Protein AF-A0A6G6SJ65-F1 (afdb_monomer_lite)

Organism: Proteus vulgaris (NCBI:txid585)

Foldseek 3Di:
DDDDDFPDDDKDWAKDDKDFPVPDPLVDPPVVLVPWFQAWWKKWKWFDDPNDIFTAEIDTDRGGSVVVNVQSVPVLSVCSQVVDDDGTIIMMMIGIDDDPPDPSVVVRVVVRVVVVVLNVVVPHNYPPVVVDPDDDDDDDDDDDDDDPRDDDDDGDDDD

Secondary structure (DSSP, 8-state):
--PPP--SPP-EEEEPPPEESSS--TTS--HHHHTS-S-SEEEEEEEEETTEEEEEEEEEES-HHHHHHHHHT-HHHHHHHHHSPSSEEEEEEEEEE--TTS-HHHHHHHHHHHHHHHHHHTT---GGGGG------------S---TT--S---PPP-

Structure (mmCIF, N/CA/C/O backbone):
data_AF-A0A6G6SJ65-F1
#
_entry.id   AF-A0A6G6SJ65-F1
#
loop_
_atom_site.group_PDB
_atom_site.id
_atom_site.type_symbol
_atom_site.label_atom_id
_atom_site.label_alt_id
_atom_site.label_comp_id
_atom_site.label_asym_id
_atom_site.label_entity_id
_atom_site.label_seq_id
_atom_site.pdbx_PDB_ins_code
_atom_site.Cartn_x
_atom_site.Cartn_y
_atom_site.Cartn_z
_atom_site.occupancy
_atom_site.B_iso_or_equiv
_atom_site.auth_seq_id
_atom_site.auth_comp_id
_atom_site.auth_asym_id
_atom_site.auth_atom_id
_atom_site.pdbx_PDB_model_num
ATOM 1 N N . MET A 1 1 ? -22.459 -4.470 -30.831 1.00 32.75 1 MET A N 1
ATOM 2 C CA . MET A 1 1 ? -21.598 -5.236 -29.910 1.00 32.75 1 MET A CA 1
ATOM 3 C C . MET A 1 1 ? -20.175 -4.847 -30.265 1.00 32.75 1 MET A C 1
ATOM 5 O O . MET A 1 1 ? -19.728 -5.200 -31.346 1.00 32.75 1 MET A O 1
ATOM 9 N N . ILE A 1 2 ? -19.560 -3.953 -29.489 1.00 26.12 2 ILE A N 1
ATOM 10 C CA . ILE A 1 2 ? -18.229 -3.415 -29.802 1.00 26.12 2 ILE A CA 1
ATOM 11 C C . ILE A 1 2 ? -17.227 -4.316 -29.088 1.00 26.12 2 ILE A C 1
ATOM 13 O O . ILE A 1 2 ? -17.178 -4.330 -27.862 1.00 26.12 2 ILE A O 1
ATOM 17 N N . SER A 1 3 ? -16.496 -5.120 -29.853 1.00 26.62 3 SER A N 1
ATOM 18 C CA . SER A 1 3 ? -15.337 -5.865 -29.371 1.00 26.62 3 SER A CA 1
ATOM 19 C C . SER A 1 3 ? -14.157 -4.901 -29.271 1.00 26.62 3 SER A C 1
ATOM 21 O O . SER A 1 3 ? -13.743 -4.339 -30.285 1.00 26.62 3 SER A O 1
ATOM 23 N N . PHE A 1 4 ? -13.635 -4.691 -28.066 1.00 32.66 4 PHE A N 1
ATOM 24 C CA . PHE A 1 4 ? -12.368 -3.992 -27.871 1.00 32.66 4 PHE A CA 1
ATOM 25 C C . PHE A 1 4 ? -11.239 -5.024 -27.901 1.00 32.66 4 PHE A C 1
ATOM 27 O O . PHE A 1 4 ? -11.261 -5.986 -27.136 1.00 32.66 4 PHE A O 1
ATOM 34 N N . GLU A 1 5 ? -10.269 -4.842 -28.796 1.00 27.22 5 GLU A N 1
ATOM 35 C CA . GLU A 1 5 ? -9.011 -5.584 -28.732 1.00 27.22 5 GLU A CA 1
ATOM 36 C C . GLU A 1 5 ? -8.155 -5.027 -27.597 1.00 27.22 5 GLU A C 1
ATOM 38 O O . GLU A 1 5 ? -7.912 -3.822 -27.500 1.00 27.22 5 GLU A O 1
ATOM 43 N N . VAL A 1 6 ? -7.689 -5.920 -26.733 1.00 37.19 6 VAL A N 1
ATOM 44 C CA . VAL A 1 6 ? -6.775 -5.588 -25.647 1.00 37.19 6 VAL A CA 1
ATOM 45 C C . VAL A 1 6 ? -5.371 -5.814 -26.159 1.00 37.19 6 VAL A C 1
ATOM 47 O O . VAL A 1 6 ? -4.908 -6.944 -26.276 1.00 37.19 6 VAL A O 1
ATOM 50 N N . THR A 1 7 ? -4.687 -4.722 -26.458 1.00 38.41 7 THR A N 1
ATOM 51 C CA . THR A 1 7 ? -3.337 -4.741 -27.029 1.00 38.41 7 THR A CA 1
ATOM 52 C C . THR A 1 7 ? -2.241 -4.468 -25.993 1.00 38.41 7 THR A C 1
ATOM 54 O O . THR A 1 7 ? -1.089 -4.268 -26.366 1.00 38.41 7 THR A O 1
ATOM 57 N N . GLY A 1 8 ? -2.584 -4.391 -24.702 1.00 49.75 8 GLY A N 1
ATOM 58 C CA . GLY A 1 8 ? -1.653 -4.066 -23.619 1.00 49.75 8 GLY A CA 1
ATOM 59 C C . GLY A 1 8 ? -1.084 -5.300 -22.918 1.00 49.75 8 GLY A C 1
ATOM 60 O O . GLY A 1 8 ? -1.782 -6.294 -22.733 1.00 49.75 8 GLY A O 1
ATOM 61 N N . THR A 1 9 ? 0.177 -5.223 -22.488 1.00 57.91 9 THR A N 1
ATOM 62 C CA . THR A 1 9 ? 0.815 -6.232 -21.631 1.00 57.91 9 THR A CA 1
ATOM 63 C C . THR A 1 9 ? 0.044 -6.378 -20.319 1.00 57.91 9 THR A C 1
ATOM 65 O O . THR A 1 9 ? -0.149 -5.394 -19.603 1.00 57.91 9 THR A O 1
ATOM 68 N N . THR A 1 10 ? -0.372 -7.599 -19.982 1.00 64.25 10 THR A N 1
ATOM 69 C CA . THR A 1 10 ? -0.996 -7.910 -18.691 1.00 64.25 10 THR A CA 1
ATOM 70 C C . THR A 1 10 ? -0.019 -7.629 -17.553 1.00 64.25 10 THR A C 1
ATOM 72 O O . THR A 1 10 ? 1.127 -8.077 -17.586 1.00 64.25 10 THR A O 1
ATOM 75 N N . ILE A 1 11 ? -0.479 -6.889 -16.546 1.00 71.06 11 ILE A N 1
ATOM 76 C CA . ILE A 1 11 ? 0.263 -6.656 -15.313 1.00 71.06 11 ILE A CA 1
ATOM 77 C C . ILE A 1 11 ? -0.242 -7.643 -14.262 1.00 71.06 11 ILE A C 1
ATOM 79 O O . ILE A 1 11 ? -1.399 -7.560 -13.853 1.00 71.06 11 ILE A O 1
ATOM 83 N N . ASN A 1 12 ? 0.617 -8.563 -13.826 1.00 79.44 12 ASN A N 1
ATOM 84 C CA . ASN A 1 12 ? 0.268 -9.555 -12.813 1.00 79.44 12 ASN A CA 1
ATOM 85 C C . ASN A 1 12 ? 0.683 -9.060 -11.424 1.00 79.44 12 ASN A C 1
ATOM 87 O O . ASN A 1 12 ? 1.815 -8.618 -11.219 1.00 79.44 12 ASN A O 1
ATOM 91 N N . LEU A 1 13 ? -0.248 -9.140 -10.473 1.00 83.12 13 LEU A N 1
ATOM 92 C CA . LEU A 1 13 ? -0.031 -8.786 -9.074 1.00 83.12 13 LEU A CA 1
ATOM 93 C C . LEU A 1 13 ? -0.226 -10.017 -8.196 1.00 83.12 13 LEU A C 1
ATOM 95 O O . LEU A 1 13 ? -1.313 -10.594 -8.158 1.00 83.12 13 LEU A O 1
ATOM 99 N N . HIS A 1 14 ? 0.813 -10.386 -7.455 1.00 87.94 14 HIS A N 1
ATOM 100 C CA . HIS A 1 14 ? 0.782 -11.495 -6.508 1.00 87.94 14 HIS A CA 1
ATOM 101 C C . HIS A 1 14 ? 0.639 -10.946 -5.095 1.00 87.94 14 HIS A C 1
ATOM 103 O O . HIS A 1 14 ? 1.604 -10.459 -4.507 1.00 87.94 14 HIS A O 1
ATOM 109 N N . TRP A 1 15 ? -0.587 -10.975 -4.576 1.00 90.12 15 TRP A N 1
ATOM 110 C CA . TRP A 1 15 ? -0.911 -10.430 -3.262 1.00 90.12 15 TRP A CA 1
ATOM 111 C C . TRP A 1 15 ? -0.413 -11.313 -2.122 1.00 90.12 15 TRP A C 1
ATOM 113 O O . TRP A 1 15 ? -0.530 -12.537 -2.155 1.00 90.12 15 TRP A O 1
ATOM 123 N N . SER A 1 16 ? 0.092 -10.657 -1.084 1.00 89.56 16 SER A N 1
ATOM 124 C CA . SER A 1 16 ? 0.402 -11.265 0.199 1.00 89.56 16 SER A CA 1
ATOM 125 C C . SER A 1 16 ? -0.855 -11.490 1.034 1.00 89.56 16 SER A C 1
ATOM 127 O O . SER A 1 16 ? -1.864 -10.799 0.881 1.00 89.56 16 SER A O 1
ATOM 129 N N . GLU A 1 17 ? -0.726 -12.347 2.043 1.00 89.31 17 GLU A N 1
ATOM 130 C CA . GLU A 1 17 ? -1.628 -12.334 3.194 1.00 89.31 17 GLU A CA 1
ATOM 131 C C . GLU A 1 17 ? -1.579 -10.986 3.933 1.00 89.31 17 GLU A C 1
ATOM 133 O O . GLU A 1 17 ? -0.586 -10.245 3.875 1.00 89.31 17 GLU A O 1
ATOM 138 N N . PHE A 1 18 ? -2.651 -10.670 4.662 1.00 90.19 18 PHE A N 1
ATOM 139 C CA . PHE A 1 18 ? -2.718 -9.449 5.459 1.00 90.19 18 PHE A CA 1
ATOM 140 C C . PHE A 1 18 ? -1.819 -9.518 6.693 1.00 90.19 18 PHE A C 1
ATOM 142 O O . PHE A 1 18 ? -1.911 -10.421 7.525 1.00 90.19 18 PHE A O 1
ATOM 149 N N . ILE A 1 19 ? -1.022 -8.474 6.877 1.00 90.50 19 ILE A N 1
ATOM 150 C CA . ILE A 1 19 ? -0.207 -8.259 8.065 1.00 90.50 19 ILE A CA 1
ATOM 151 C C . ILE A 1 19 ? -1.001 -7.400 9.055 1.00 90.50 19 ILE A C 1
ATOM 153 O O . ILE A 1 19 ? -1.342 -6.257 8.756 1.00 90.50 19 ILE A O 1
ATOM 157 N N . ASP A 1 20 ? -1.278 -7.923 10.253 1.00 90.12 20 ASP A N 1
ATOM 158 C CA . ASP A 1 20 ? -1.930 -7.161 11.327 1.00 90.12 20 ASP A CA 1
ATOM 159 C C . ASP A 1 20 ? -0.957 -6.174 11.978 1.00 90.12 20 ASP A C 1
ATOM 161 O O . ASP A 1 20 ? 0.005 -6.569 12.634 1.00 90.12 20 ASP A O 1
ATOM 165 N N . LEU A 1 21 ? -1.233 -4.881 11.833 1.00 87.88 21 LEU A N 1
ATOM 166 C CA . LEU A 1 21 ? -0.399 -3.801 12.345 1.00 87.88 21 LEU A CA 1
ATOM 167 C C . LEU A 1 21 ? -0.705 -3.422 13.803 1.00 87.88 21 LEU A C 1
ATOM 169 O O . LEU A 1 21 ? 0.009 -2.594 14.372 1.00 87.88 21 LEU A O 1
ATOM 173 N N . ASN A 1 22 ? -1.746 -3.980 14.429 1.00 80.25 22 ASN A N 1
ATOM 174 C CA . ASN A 1 22 ? -2.062 -3.679 15.831 1.00 80.25 22 ASN A CA 1
ATOM 175 C C . ASN A 1 22 ? -1.018 -4.249 16.798 1.00 80.25 22 ASN A C 1
ATOM 177 O O . ASN A 1 22 ? -0.770 -3.662 17.848 1.00 80.25 22 ASN A O 1
ATOM 181 N N . ASN A 1 23 ? -0.409 -5.379 16.431 1.00 71.50 23 ASN A N 1
ATOM 182 C CA . ASN A 1 23 ? 0.538 -6.110 17.276 1.00 71.50 23 ASN A CA 1
ATOM 183 C C . ASN A 1 23 ? 1.996 -5.923 16.840 1.00 71.50 23 ASN A C 1
ATOM 185 O O . ASN A 1 23 ? 2.891 -6.547 17.405 1.00 71.50 23 ASN A O 1
ATOM 189 N N . ILE A 1 24 ? 2.246 -5.078 15.837 1.00 71.38 24 ILE A N 1
ATOM 190 C CA . ILE A 1 24 ? 3.591 -4.859 15.312 1.00 71.38 24 ILE A CA 1
ATOM 191 C C . ILE A 1 24 ? 4.243 -3.694 16.039 1.00 71.38 24 ILE A C 1
ATOM 193 O O . ILE A 1 24 ? 3.737 -2.572 16.075 1.00 71.38 24 ILE A O 1
ATOM 197 N N . ASP A 1 25 ? 5.428 -3.961 16.578 1.00 69.25 25 ASP A N 1
ATOM 198 C CA . ASP A 1 25 ? 6.340 -2.915 17.010 1.00 69.25 25 ASP A CA 1
ATOM 199 C C . ASP A 1 25 ? 6.939 -2.219 15.777 1.00 69.25 25 ASP A C 1
ATOM 201 O O . ASP A 1 25 ? 7.916 -2.684 15.187 1.00 69.25 25 ASP A O 1
ATOM 205 N N . TYR A 1 26 ? 6.337 -1.087 15.401 1.00 65.25 26 TYR A N 1
ATOM 206 C CA . TYR A 1 26 ? 6.767 -0.216 14.300 1.00 65.25 26 TYR A CA 1
ATOM 207 C C . TYR A 1 26 ? 8.244 0.202 14.392 1.00 65.25 26 TYR A C 1
ATOM 209 O O . TYR A 1 26 ? 8.850 0.515 13.370 1.00 65.25 26 TYR A O 1
ATOM 217 N N . SER A 1 27 ? 8.828 0.196 15.598 1.00 58.12 27 SER A N 1
ATOM 218 C CA . SER A 1 27 ? 10.208 0.627 15.843 1.00 58.12 27 SER A CA 1
ATOM 219 C C . SER A 1 27 ? 11.255 -0.469 15.612 1.00 58.12 27 SER A C 1
ATOM 221 O O . SER A 1 27 ? 12.455 -0.183 15.626 1.00 58.12 27 SER A O 1
ATOM 223 N N . LYS A 1 28 ? 10.841 -1.726 15.394 1.00 54.69 28 LYS A N 1
ATOM 224 C CA . LYS A 1 28 ? 11.752 -2.879 15.344 1.00 54.69 28 LYS A CA 1
ATOM 225 C C . LYS A 1 28 ? 11.723 -3.623 14.014 1.00 54.69 28 LYS A C 1
ATOM 227 O O . LYS A 1 28 ? 10.769 -3.571 13.247 1.00 54.69 28 LYS A O 1
ATOM 232 N N . ASN A 1 29 ? 12.800 -4.382 13.783 1.00 61.75 29 ASN A N 1
ATOM 233 C CA . ASN A 1 29 ? 12.932 -5.440 12.772 1.00 61.75 29 ASN A CA 1
ATOM 234 C C . ASN A 1 29 ? 11.930 -6.581 13.028 1.00 61.75 29 ASN A C 1
ATOM 236 O O . ASN A 1 29 ? 12.357 -7.714 13.260 1.00 61.75 29 ASN A O 1
ATOM 240 N N . HIS A 1 30 ? 10.630 -6.289 13.057 1.00 71.62 30 HIS A N 1
ATOM 241 C CA . HIS A 1 30 ? 9.602 -7.284 13.317 1.00 71.62 30 HIS A CA 1
ATOM 242 C C . HIS A 1 30 ? 9.745 -8.429 12.312 1.00 71.62 30 HIS A C 1
ATOM 244 O O . HIS A 1 30 ? 9.979 -8.180 11.128 1.00 71.62 30 HIS A O 1
ATOM 250 N N . GLU A 1 31 ? 9.643 -9.672 12.780 1.00 77.81 31 GLU A N 1
ATOM 251 C CA . GLU A 1 31 ? 9.929 -10.862 11.967 1.00 77.81 31 GLU A CA 1
ATOM 252 C C . GLU A 1 31 ? 9.084 -10.882 10.694 1.00 77.81 31 GLU A C 1
ATOM 254 O O . GLU A 1 31 ? 9.633 -11.014 9.609 1.00 77.81 31 GLU A O 1
ATOM 259 N N . VAL A 1 32 ? 7.796 -10.544 10.805 1.00 80.00 32 VAL A N 1
ATOM 260 C CA . VAL A 1 32 ? 6.889 -10.399 9.652 1.00 80.00 32 VAL A CA 1
ATOM 261 C C . VAL A 1 32 ? 7.394 -9.451 8.552 1.00 80.00 32 VAL A C 1
ATOM 263 O O . VAL A 1 32 ? 7.104 -9.663 7.383 1.00 80.00 32 VAL A O 1
ATOM 266 N N . ILE A 1 33 ? 8.174 -8.417 8.892 1.00 84.06 33 ILE A N 1
ATOM 267 C CA . ILE A 1 33 ? 8.747 -7.491 7.903 1.00 84.06 33 ILE A CA 1
ATOM 268 C C . ILE A 1 33 ? 9.949 -8.120 7.198 1.00 84.06 33 ILE A C 1
ATOM 270 O O . ILE A 1 33 ? 10.208 -7.800 6.043 1.00 84.06 33 ILE A O 1
ATOM 274 N N . LYS A 1 34 ? 10.684 -9.019 7.865 1.00 86.44 34 LYS A N 1
ATOM 275 C CA . LYS A 1 34 ? 11.805 -9.749 7.253 1.00 86.44 34 LYS A CA 1
ATOM 276 C C . LYS A 1 34 ? 11.332 -10.745 6.194 1.00 86.44 34 LYS A C 1
ATOM 278 O O . LYS A 1 34 ? 12.090 -11.000 5.265 1.00 86.44 34 LYS A O 1
ATOM 283 N N . GLU A 1 35 ? 10.102 -11.240 6.315 1.00 88.31 35 GLU A N 1
ATOM 284 C CA . GLU A 1 35 ? 9.493 -12.172 5.357 1.00 88.31 35 GLU A CA 1
ATOM 285 C C . GLU A 1 35 ? 8.991 -11.490 4.077 1.00 88.31 35 GLU A C 1
ATOM 287 O O . GLU A 1 35 ? 8.814 -12.146 3.057 1.00 88.31 35 GLU A O 1
ATOM 292 N N . ILE A 1 36 ? 8.808 -10.165 4.085 1.00 91.56 36 ILE A N 1
ATOM 293 C CA . ILE A 1 36 ? 8.432 -9.416 2.877 1.00 91.56 36 ILE A CA 1
ATOM 294 C C . ILE A 1 36 ? 9.569 -9.538 1.855 1.00 91.56 36 ILE A C 1
ATOM 296 O O . ILE A 1 36 ? 10.716 -9.329 2.234 1.00 91.56 36 ILE A O 1
ATOM 300 N N . PRO A 1 37 ? 9.338 -9.834 0.574 1.00 93.81 37 PRO A N 1
ATOM 301 C CA . PRO A 1 37 ? 10.408 -9.939 -0.414 1.00 93.81 37 PRO A CA 1
ATOM 302 C C . PRO A 1 37 ? 11.024 -8.574 -0.764 1.00 93.81 37 PRO A C 1
ATOM 304 O O . PRO A 1 37 ? 10.424 -7.510 -0.589 1.00 93.81 37 PRO A O 1
ATOM 307 N N . GLU A 1 38 ? 12.256 -8.594 -1.271 1.00 94.88 38 GLU A N 1
ATOM 308 C CA . GLU A 1 38 ? 12.837 -7.445 -1.975 1.00 94.88 38 GLU A CA 1
ATOM 309 C C . GLU A 1 38 ? 12.473 -7.561 -3.457 1.00 94.88 38 GLU A C 1
ATOM 311 O O . GLU A 1 38 ? 13.250 -8.068 -4.262 1.00 94.88 38 GLU A O 1
ATOM 316 N N . ALA A 1 39 ? 11.256 -7.129 -3.783 1.00 92.88 39 ALA A N 1
ATOM 317 C CA . ALA A 1 39 ? 10.692 -7.189 -5.126 1.00 92.88 39 ALA A CA 1
ATOM 318 C C . ALA A 1 39 ? 10.040 -5.857 -5.525 1.00 92.88 39 ALA A C 1
ATOM 320 O O . ALA A 1 39 ? 9.783 -4.986 -4.679 1.00 92.88 39 ALA A O 1
ATOM 321 N N . TYR A 1 40 ? 9.771 -5.717 -6.824 1.00 93.50 40 TYR A N 1
ATOM 322 C CA . TYR A 1 40 ? 8.916 -4.666 -7.368 1.00 93.50 40 TYR A CA 1
ATOM 323 C C . TYR A 1 40 ? 7.488 -4.887 -6.887 1.00 93.50 40 TYR A C 1
ATOM 325 O O . TYR A 1 40 ? 7.024 -6.024 -6.839 1.00 93.50 40 TYR A O 1
ATOM 333 N N . GLY A 1 41 ? 6.777 -3.822 -6.539 1.00 94.75 41 GLY A N 1
ATOM 334 C CA . GLY A 1 41 ? 5.413 -4.001 -6.081 1.00 94.75 41 GLY A CA 1
ATOM 335 C C . GLY A 1 41 ? 4.729 -2.765 -5.545 1.00 94.75 41 GLY A C 1
ATOM 336 O O . GLY A 1 41 ? 5.280 -1.660 -5.493 1.00 94.75 41 GLY A O 1
ATOM 337 N N . ILE A 1 42 ? 3.505 -3.004 -5.098 1.00 95.62 42 ILE A N 1
ATOM 338 C CA . ILE A 1 42 ? 2.678 -2.041 -4.385 1.00 95.62 42 ILE A CA 1
ATOM 339 C C . ILE A 1 42 ? 2.405 -2.526 -2.971 1.00 95.62 42 ILE A C 1
ATOM 341 O O . ILE A 1 42 ? 2.454 -3.716 -2.678 1.00 95.62 42 ILE A O 1
ATOM 345 N N . TYR A 1 43 ? 2.099 -1.595 -2.083 1.00 95.88 43 TYR A N 1
ATOM 346 C CA . TYR A 1 43 ? 1.699 -1.893 -0.720 1.00 95.88 43 TYR A CA 1
ATOM 347 C C . TYR A 1 43 ? 0.630 -0.916 -0.268 1.00 95.88 43 TYR A C 1
ATOM 349 O O . TYR A 1 43 ? 0.624 0.256 -0.658 1.00 95.88 43 TYR A O 1
ATOM 357 N N . ILE A 1 44 ? -0.289 -1.425 0.544 1.00 95.50 44 ILE A N 1
ATOM 358 C CA . ILE A 1 44 ? -1.481 -0.702 0.950 1.00 95.50 44 ILE A CA 1
ATOM 359 C C . ILE A 1 44 ? -1.692 -0.859 2.452 1.00 95.50 44 ILE A C 1
ATOM 361 O O . ILE A 1 44 ? -1.725 -1.969 2.985 1.00 95.50 44 ILE A O 1
ATOM 365 N N . PHE A 1 45 ? -1.843 0.274 3.132 1.00 94.44 45 PHE A N 1
ATOM 366 C CA . PHE A 1 45 ? -2.304 0.324 4.511 1.00 94.44 45 PHE A CA 1
ATOM 367 C C . PHE A 1 45 ? -3.816 0.460 4.518 1.00 94.44 45 PHE A C 1
ATOM 369 O O . PHE A 1 45 ? -4.368 1.359 3.881 1.00 94.44 45 PHE A O 1
ATOM 376 N N . TRP A 1 46 ? -4.468 -0.384 5.304 1.00 94.12 46 TRP A N 1
ATOM 377 C CA . TRP A 1 46 ? -5.913 -0.432 5.410 1.00 94.12 46 TRP A CA 1
ATOM 378 C C . TRP A 1 46 ? -6.380 -0.282 6.849 1.00 94.12 46 TRP A C 1
ATOM 380 O O . TRP A 1 46 ? -5.701 -0.651 7.815 1.00 94.12 46 TRP A O 1
ATOM 390 N N . ARG A 1 47 ? -7.625 0.156 6.973 1.00 93.25 47 ARG A N 1
ATOM 391 C CA . ARG A 1 47 ? -8.478 -0.106 8.121 1.00 93.25 47 ARG A CA 1
ATOM 392 C C . ARG A 1 47 ? -9.527 -1.139 7.722 1.00 93.25 47 ARG A C 1
ATOM 394 O O . ARG A 1 47 ? -10.306 -0.909 6.810 1.00 93.25 47 ARG A O 1
ATOM 401 N N . GLN A 1 48 ? -9.618 -2.222 8.475 1.00 92.56 48 GLN A N 1
ATOM 402 C CA . GLN A 1 48 ? -10.692 -3.201 8.370 1.00 92.56 48 GLN A CA 1
ATOM 403 C C . GLN A 1 48 ? -11.693 -3.014 9.517 1.00 92.56 48 GLN A C 1
ATOM 405 O O . GLN A 1 48 ? -11.315 -2.952 10.692 1.00 92.56 48 GLN A O 1
ATOM 410 N N . TYR A 1 49 ? -12.983 -2.923 9.198 1.00 89.81 49 TYR A N 1
ATOM 411 C CA . TYR A 1 49 ? -14.060 -2.856 10.185 1.00 89.81 49 TYR A CA 1
ATOM 412 C C . TYR A 1 49 ? -15.252 -3.708 9.745 1.00 89.81 49 TYR A C 1
ATOM 414 O O . TYR A 1 49 ? -15.958 -3.357 8.798 1.00 89.81 49 TYR A O 1
ATOM 422 N N . GLY A 1 50 ? -15.466 -4.825 10.447 1.00 89.31 50 GLY A N 1
ATOM 423 C CA . GLY A 1 50 ? -16.314 -5.901 9.934 1.00 89.31 50 GLY A CA 1
ATOM 424 C C . GLY A 1 50 ? -15.745 -6.400 8.606 1.00 89.31 50 GLY A C 1
ATOM 425 O O . GLY A 1 50 ? -14.537 -6.609 8.497 1.00 89.31 50 GLY A O 1
ATOM 426 N N . ASP A 1 51 ? -16.599 -6.472 7.591 1.00 85.94 51 ASP A N 1
ATOM 427 C CA . ASP A 1 51 ? -16.223 -6.935 6.249 1.00 85.94 51 ASP A CA 1
ATOM 428 C C . ASP A 1 51 ? -15.729 -5.806 5.331 1.00 85.94 51 ASP A C 1
ATOM 430 O O . ASP A 1 51 ? -15.351 -6.037 4.183 1.00 85.94 51 ASP A O 1
ATOM 434 N N . LYS A 1 52 ? -15.725 -4.559 5.818 1.00 86.50 52 LYS A N 1
ATOM 435 C CA . LYS A 1 52 ? -15.316 -3.396 5.025 1.00 86.50 52 LYS A CA 1
ATOM 436 C C . LYS A 1 52 ? -13.835 -3.104 5.201 1.00 86.50 52 LYS A C 1
ATOM 438 O O . LYS A 1 52 ? -13.342 -3.040 6.329 1.00 86.50 52 LYS A O 1
ATOM 443 N N . HIS A 1 53 ? -13.178 -2.830 4.082 1.00 89.69 53 HIS A N 1
ATOM 444 C CA . HIS A 1 53 ? -11.806 -2.348 4.023 1.00 89.69 53 HIS A CA 1
ATOM 445 C C . HIS A 1 53 ? -11.812 -0.895 3.567 1.00 89.69 53 HIS A C 1
ATOM 447 O O . HIS A 1 53 ? -12.471 -0.556 2.592 1.00 89.69 53 HIS A O 1
ATOM 453 N N . GLU A 1 54 ? -11.106 -0.046 4.299 1.00 90.00 54 GLU A N 1
ATOM 454 C CA . GLU A 1 54 ? -10.895 1.361 3.988 1.00 90.00 54 GLU A CA 1
ATOM 455 C C . GLU A 1 54 ? -9.410 1.571 3.719 1.00 90.00 54 GLU A C 1
ATOM 457 O O . GLU A 1 54 ? -8.572 1.250 4.567 1.00 90.00 54 GLU A O 1
ATOM 462 N N . CYS A 1 55 ? -9.081 2.069 2.534 1.00 92.38 55 CYS A N 1
ATOM 463 C CA . CYS A 1 55 ? -7.703 2.330 2.157 1.00 92.38 55 CYS A CA 1
ATOM 464 C C . CYS A 1 55 ? -7.210 3.622 2.818 1.00 92.38 55 CYS A C 1
ATOM 466 O O . CYS A 1 55 ? -7.839 4.666 2.688 1.00 92.38 55 CYS A O 1
ATOM 468 N N . LEU A 1 56 ? -6.070 3.559 3.505 1.00 91.62 56 LEU A N 1
ATOM 469 C CA . LEU A 1 56 ? -5.476 4.695 4.221 1.00 91.62 56 LEU A CA 1
ATOM 470 C C . LEU A 1 56 ? -4.229 5.228 3.517 1.00 91.62 56 LEU A C 1
ATOM 472 O O . LEU A 1 56 ? -3.909 6.409 3.601 1.00 91.62 56 LEU A O 1
ATOM 476 N N . TYR A 1 57 ? -3.481 4.362 2.835 1.00 93.50 57 TYR A N 1
ATOM 477 C CA . TYR A 1 57 ? -2.289 4.762 2.094 1.00 93.50 57 TYR A CA 1
ATOM 478 C C . TYR A 1 57 ? -1.925 3.712 1.059 1.00 93.50 57 TYR A C 1
ATOM 480 O O . TYR A 1 57 ? -1.907 2.528 1.376 1.00 93.50 57 TYR A O 1
ATOM 488 N N . ILE A 1 58 ? -1.560 4.164 -0.137 1.00 94.25 58 ILE A N 1
ATOM 489 C CA . ILE A 1 58 ? -1.065 3.326 -1.229 1.00 94.25 58 ILE A CA 1
ATOM 490 C C . ILE A 1 58 ? 0.325 3.834 -1.586 1.00 94.25 58 ILE A C 1
ATOM 492 O O . ILE A 1 58 ? 0.545 5.046 -1.692 1.00 94.25 58 ILE A O 1
ATOM 496 N N . GLY A 1 59 ? 1.263 2.915 -1.775 1.00 94.00 59 GLY A N 1
ATOM 497 C CA . GLY A 1 59 ? 2.565 3.250 -2.321 1.00 94.00 59 GLY A CA 1
ATOM 498 C C . GLY A 1 59 ? 3.091 2.176 -3.257 1.00 94.00 59 GLY A C 1
ATOM 499 O O . GLY A 1 59 ? 2.823 0.991 -3.076 1.00 94.00 59 GLY A O 1
ATOM 500 N N . LYS A 1 60 ? 3.908 2.599 -4.217 1.00 94.81 60 LYS A N 1
ATOM 501 C CA . LYS A 1 60 ? 4.749 1.720 -5.039 1.00 94.81 60 LYS A CA 1
ATOM 502 C C . LYS A 1 60 ? 6.195 1.678 -4.573 1.00 94.81 60 LYS A C 1
ATOM 504 O O . LYS A 1 60 ? 6.658 2.542 -3.812 1.00 94.81 60 LYS A O 1
ATOM 509 N N . THR A 1 61 ? 6.929 0.683 -5.058 1.00 95.56 61 THR A N 1
ATOM 510 C CA . THR A 1 61 ? 8.371 0.583 -4.862 1.00 95.56 61 THR A CA 1
ATOM 511 C C . THR A 1 61 ? 9.027 -0.461 -5.752 1.00 95.56 61 THR A C 1
ATOM 513 O O . THR A 1 61 ? 8.397 -1.417 -6.189 1.00 95.56 61 THR A O 1
ATOM 516 N N . THR A 1 62 ? 10.335 -0.304 -5.939 1.00 94.81 62 THR A N 1
ATOM 517 C CA . THR A 1 62 ? 11.210 -1.332 -6.499 1.00 94.81 62 THR A CA 1
ATOM 518 C C . THR A 1 62 ? 11.780 -2.301 -5.464 1.00 94.81 62 THR A C 1
ATOM 520 O O . THR A 1 62 ? 12.475 -3.246 -5.824 1.00 94.81 62 THR A O 1
ATOM 523 N N . LYS A 1 63 ? 11.534 -2.037 -4.175 1.00 95.25 63 LYS A N 1
ATOM 524 C CA . LYS A 1 63 ? 12.114 -2.739 -3.028 1.00 95.25 63 LYS A CA 1
ATOM 525 C C . LYS A 1 63 ? 11.098 -2.811 -1.888 1.00 95.25 63 LYS A C 1
ATOM 527 O O . LYS A 1 63 ? 11.134 -1.987 -0.967 1.00 95.25 63 LYS A O 1
ATOM 532 N N . LEU A 1 64 ? 10.150 -3.749 -1.992 1.00 95.12 64 LEU A N 1
ATOM 533 C CA . LEU A 1 64 ? 9.002 -3.897 -1.083 1.00 95.12 64 LEU A CA 1
ATOM 534 C C . LEU A 1 64 ? 9.391 -3.859 0.395 1.00 95.12 64 LEU A C 1
ATOM 536 O O . LEU A 1 64 ? 8.986 -2.936 1.109 1.00 95.12 64 LEU A O 1
ATOM 540 N N . ARG A 1 65 ? 10.221 -4.800 0.849 1.00 94.50 65 ARG A N 1
ATOM 541 C CA . ARG A 1 65 ? 10.678 -4.867 2.246 1.00 94.50 65 ARG A CA 1
ATOM 542 C C . ARG A 1 65 ? 11.309 -3.560 2.714 1.00 94.50 65 ARG A C 1
ATOM 544 O O . ARG A 1 65 ? 10.885 -3.006 3.732 1.00 94.50 65 ARG A O 1
ATOM 551 N N . SER A 1 66 ? 12.294 -3.046 1.980 1.00 92.94 66 SER A N 1
ATOM 552 C CA . SER A 1 66 ? 12.988 -1.809 2.346 1.00 92.94 66 SER A CA 1
ATOM 553 C C . SER A 1 66 ? 12.037 -0.612 2.435 1.00 92.94 66 SER A C 1
ATOM 555 O O . SER A 1 66 ? 12.087 0.147 3.406 1.00 92.94 66 SER A O 1
ATOM 557 N N . ARG A 1 67 ? 11.128 -0.449 1.466 1.00 94.50 67 ARG A N 1
ATOM 558 C CA . ARG A 1 67 ? 10.187 0.676 1.449 1.00 94.50 67 ARG A CA 1
ATOM 559 C C . ARG A 1 67 ? 9.143 0.574 2.548 1.00 94.50 67 ARG A C 1
ATOM 561 O O . ARG A 1 67 ? 8.915 1.567 3.235 1.00 94.50 67 ARG A O 1
ATOM 568 N N . ILE A 1 68 ? 8.534 -0.595 2.731 1.00 93.19 68 ILE A N 1
ATOM 569 C CA . ILE A 1 68 ? 7.537 -0.827 3.782 1.00 93.19 68 ILE A CA 1
ATOM 570 C C . ILE A 1 68 ? 8.155 -0.546 5.150 1.00 93.19 68 ILE A C 1
ATOM 572 O O . ILE A 1 68 ? 7.572 0.180 5.952 1.00 93.19 68 ILE A O 1
ATOM 576 N N . ARG A 1 69 ? 9.382 -1.020 5.391 1.00 91.25 69 ARG A N 1
ATOM 577 C CA . ARG A 1 69 ? 10.136 -0.714 6.611 1.00 91.25 69 ARG A CA 1
ATOM 578 C C . ARG A 1 69 ? 10.296 0.794 6.831 1.00 91.25 69 ARG A C 1
ATOM 580 O O . ARG A 1 69 ? 10.111 1.268 7.951 1.00 91.25 69 ARG A O 1
ATOM 587 N N . THR A 1 70 ? 10.638 1.558 5.792 1.00 90.44 70 THR A N 1
ATOM 588 C CA . THR A 1 70 ? 10.725 3.024 5.892 1.00 90.44 70 THR A CA 1
ATOM 589 C C . THR A 1 70 ? 9.371 3.642 6.239 1.00 90.44 70 THR A C 1
ATOM 591 O O . THR A 1 70 ? 9.304 4.507 7.107 1.00 90.44 70 THR A O 1
ATOM 594 N N . GLN A 1 71 ? 8.290 3.183 5.608 1.00 91.00 71 GLN A N 1
ATOM 595 C CA . GLN A 1 71 ? 6.947 3.729 5.822 1.00 91.00 71 GLN A CA 1
ATOM 596 C C . GLN A 1 71 ? 6.374 3.397 7.198 1.00 91.00 71 GLN A C 1
ATOM 598 O O . GLN A 1 71 ? 5.710 4.233 7.803 1.00 91.00 71 GLN A O 1
ATOM 603 N N . LEU A 1 72 ? 6.715 2.233 7.752 1.00 88.94 72 LEU A N 1
ATOM 604 C CA . LEU A 1 72 ? 6.385 1.877 9.133 1.00 88.94 72 LEU A CA 1
ATOM 605 C C . LEU A 1 72 ? 7.063 2.781 10.171 1.00 88.94 72 LEU A C 1
ATOM 607 O O . LEU A 1 72 ? 6.595 2.864 11.300 1.00 88.94 72 LEU A O 1
ATOM 611 N N . ASN A 1 73 ? 8.121 3.496 9.785 1.00 85.12 73 ASN A N 1
ATOM 612 C CA . ASN A 1 73 ? 8.798 4.487 10.621 1.00 85.12 73 ASN A CA 1
ATOM 613 C C . ASN A 1 73 ? 8.436 5.936 10.249 1.00 85.12 73 ASN A C 1
ATOM 615 O O . ASN A 1 73 ? 8.911 6.882 10.882 1.00 85.12 73 ASN A O 1
ATOM 619 N N . ALA A 1 74 ? 7.594 6.145 9.233 1.00 87.19 74 ALA A N 1
ATOM 620 C CA . ALA A 1 74 ? 7.184 7.474 8.808 1.00 87.19 74 ALA A CA 1
ATOM 621 C C .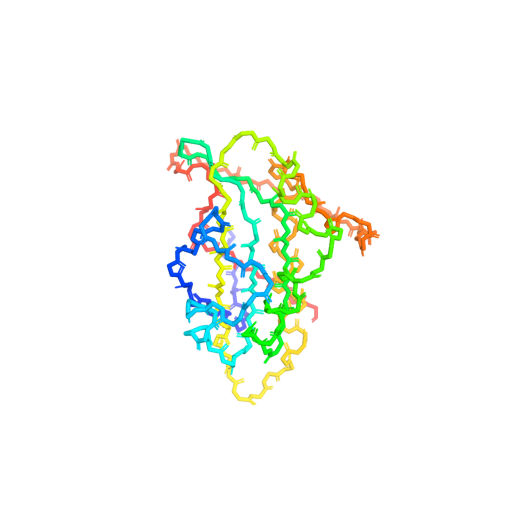 ALA A 1 74 ? 6.121 8.021 9.771 1.00 87.19 74 ALA A C 1
ATOM 623 O O . ALA A 1 74 ? 4.941 7.688 9.670 1.00 87.19 74 ALA A O 1
ATOM 624 N N . ARG A 1 75 ? 6.546 8.887 10.705 1.00 84.75 75 ARG A N 1
ATOM 625 C CA . ARG A 1 75 ? 5.703 9.408 11.798 1.00 84.75 75 ARG A CA 1
ATOM 626 C C . ARG A 1 75 ? 4.330 9.897 11.324 1.00 84.75 75 ARG A C 1
ATOM 628 O O . ARG A 1 75 ? 3.329 9.464 11.875 1.00 84.75 75 ARG A O 1
ATOM 635 N N . GLY A 1 76 ? 4.280 10.734 10.285 1.00 86.12 76 GLY A N 1
ATOM 636 C CA . GLY A 1 76 ? 3.021 11.300 9.784 1.00 86.12 76 GLY A CA 1
ATOM 637 C C . GLY A 1 76 ? 2.053 10.255 9.217 1.00 86.12 76 GLY A C 1
ATOM 638 O O . GLY A 1 76 ? 0.864 10.301 9.517 1.00 86.12 76 GLY A O 1
ATOM 639 N N . LEU A 1 77 ? 2.563 9.279 8.459 1.00 87.50 77 LEU A N 1
ATOM 640 C CA . LEU A 1 77 ? 1.754 8.174 7.938 1.00 87.50 77 LEU A CA 1
ATOM 641 C C . LEU A 1 77 ? 1.230 7.304 9.081 1.00 87.50 77 LEU A C 1
ATOM 643 O O . LEU A 1 77 ? 0.048 6.983 9.124 1.00 87.50 77 LEU A O 1
ATOM 647 N N . ILE A 1 78 ? 2.091 6.939 10.030 1.00 88.25 78 ILE A N 1
ATOM 648 C CA . ILE A 1 78 ? 1.692 6.072 11.140 1.00 88.25 78 ILE A CA 1
ATOM 649 C C . ILE A 1 78 ? 0.737 6.773 12.101 1.00 88.25 78 ILE A C 1
ATOM 651 O O . ILE A 1 78 ? -0.178 6.130 12.607 1.00 88.25 78 ILE A O 1
ATOM 655 N N . GLU A 1 79 ? 0.886 8.076 12.325 1.00 87.75 79 GLU A N 1
ATOM 656 C CA . GLU A 1 79 ? -0.098 8.873 13.060 1.00 87.75 79 GLU A CA 1
ATOM 657 C C . GLU A 1 79 ? -1.450 8.891 12.347 1.00 87.75 79 GLU A C 1
ATOM 659 O O . GLU A 1 79 ? -2.467 8.683 13.002 1.00 87.75 79 GLU A O 1
ATOM 664 N N . HIS A 1 80 ? -1.476 9.046 11.020 1.00 86.75 80 HIS A N 1
ATOM 665 C CA . HIS A 1 80 ? -2.713 8.953 10.245 1.00 86.75 80 HIS A CA 1
ATOM 666 C C . HIS A 1 80 ? -3.336 7.548 10.331 1.00 86.75 80 HIS A C 1
ATOM 668 O O . HIS A 1 80 ? -4.514 7.414 10.651 1.00 86.75 80 HIS A O 1
ATOM 674 N N . VAL A 1 81 ? -2.542 6.487 10.148 1.00 88.88 81 VAL A N 1
ATOM 675 C CA . VAL A 1 81 ? -3.018 5.097 10.250 1.00 88.88 81 VAL A CA 1
ATOM 676 C C . VAL A 1 81 ? -3.551 4.796 11.650 1.00 88.88 81 VAL A C 1
ATOM 678 O O . VAL A 1 81 ? -4.616 4.198 11.778 1.00 88.88 81 VAL A O 1
ATOM 681 N N . LYS A 1 82 ? -2.858 5.223 12.710 1.00 87.31 82 LYS A N 1
ATOM 682 C CA . LYS A 1 82 ? -3.306 5.038 14.101 1.00 87.31 82 LYS A CA 1
ATOM 683 C C . LYS A 1 82 ? -4.516 5.907 14.447 1.00 87.31 82 LYS A C 1
ATOM 685 O O . LYS A 1 82 ? -5.360 5.467 15.223 1.00 87.31 82 LYS A O 1
ATOM 690 N N . GLY A 1 83 ? -4.595 7.110 13.881 1.00 86.31 83 GLY A N 1
ATOM 691 C CA . GLY A 1 83 ? -5.682 8.070 14.075 1.00 86.31 83 GLY A CA 1
ATOM 692 C C . GLY A 1 83 ? -6.945 7.763 13.269 1.00 86.31 83 GLY A C 1
ATOM 693 O O . GLY A 1 83 ? -8.011 8.288 13.590 1.00 86.31 83 GLY A O 1
ATOM 694 N N . ALA A 1 84 ? -6.860 6.898 12.255 1.00 87.50 84 ALA A N 1
ATOM 695 C CA . ALA A 1 84 ? -8.021 6.445 11.503 1.00 87.50 84 ALA A CA 1
ATOM 696 C C . ALA A 1 84 ? -9.048 5.749 12.415 1.00 87.50 84 ALA A C 1
ATOM 698 O O . ALA A 1 84 ? -8.715 5.162 13.450 1.00 87.50 84 ALA A O 1
ATOM 699 N N . LYS A 1 85 ? -10.319 5.779 11.995 1.00 88.38 85 LYS A N 1
ATOM 700 C CA . LYS A 1 85 ? -11.485 5.285 12.753 1.00 88.38 85 LYS A CA 1
ATOM 701 C C . LYS A 1 85 ? -11.276 3.873 13.340 1.00 88.38 85 LYS A C 1
ATOM 703 O O . LYS A 1 85 ? -10.439 3.081 12.892 1.00 88.38 85 LYS A O 1
ATOM 708 N N . ARG A 1 86 ? -12.101 3.498 14.328 1.00 88.62 86 ARG A N 1
ATOM 709 C CA . ARG A 1 86 ? -12.058 2.168 14.977 1.00 88.62 86 ARG A CA 1
ATOM 710 C C . ARG A 1 86 ? -12.069 1.035 13.948 1.00 88.62 86 ARG A C 1
ATOM 712 O O . ARG A 1 86 ? -12.912 1.030 13.062 1.00 88.62 86 ARG A O 1
ATOM 719 N N . GLY A 1 87 ? -11.173 0.064 14.083 1.00 91.06 87 GLY A N 1
ATOM 720 C CA . GLY A 1 87 ? -11.031 -1.067 13.160 1.00 91.06 87 GLY A CA 1
ATOM 721 C C . GLY A 1 87 ? -9.601 -1.594 13.172 1.00 91.06 87 GLY A C 1
ATOM 722 O O . GLY A 1 87 ? -8.693 -0.860 13.575 1.00 91.06 87 GLY A O 1
ATOM 723 N N . LYS A 1 88 ? -9.408 -2.844 12.748 1.00 92.06 88 LYS A N 1
ATOM 724 C CA . LYS A 1 88 ? -8.087 -3.472 12.644 1.00 92.06 88 LYS A CA 1
ATOM 725 C C . LYS A 1 88 ? -7.259 -2.718 11.607 1.00 92.06 88 LYS A C 1
ATOM 727 O O . LYS A 1 88 ? -7.780 -2.356 10.556 1.00 92.06 88 LYS A O 1
ATOM 732 N N . LYS A 1 89 ? -6.001 -2.422 11.921 1.00 92.56 89 LYS A N 1
ATOM 733 C CA . LYS A 1 89 ? -5.076 -1.802 10.971 1.00 92.56 89 LYS A CA 1
ATOM 734 C C . LYS A 1 89 ? -4.265 -2.915 10.342 1.00 92.56 89 LYS A C 1
ATOM 736 O O . LYS A 1 89 ? -3.674 -3.709 11.067 1.00 92.56 89 LYS A O 1
ATOM 741 N N . ILE A 1 90 ? -4.295 -3.007 9.022 1.00 93.56 90 ILE A N 1
ATOM 742 C CA . ILE A 1 90 ? -3.608 -4.072 8.294 1.00 93.56 90 ILE A CA 1
ATOM 743 C C . ILE A 1 90 ? -2.778 -3.494 7.159 1.00 93.56 90 ILE A C 1
ATOM 745 O O . ILE A 1 90 ? -3.057 -2.408 6.656 1.00 93.56 90 ILE A O 1
ATOM 749 N N . LEU A 1 91 ? -1.758 -4.238 6.767 1.00 93.62 91 LEU A N 1
ATOM 750 C CA . LEU A 1 91 ? -0.929 -3.982 5.603 1.00 93.62 91 LEU A CA 1
ATOM 751 C C . LEU A 1 91 ? -1.079 -5.165 4.648 1.00 93.62 91 LEU A C 1
ATOM 753 O O . LEU A 1 91 ? -0.974 -6.311 5.079 1.00 93.62 91 LEU A O 1
ATOM 757 N N . SER A 1 92 ? -1.280 -4.894 3.365 1.00 94.31 92 SER A N 1
ATOM 758 C CA . SER A 1 92 ? -1.030 -5.868 2.299 1.00 94.31 92 SER A CA 1
ATOM 759 C C . SER A 1 92 ? 0.020 -5.331 1.346 1.00 94.31 92 SER A C 1
ATOM 761 O O . SER A 1 92 ? 0.241 -4.120 1.252 1.00 94.31 92 SER A O 1
ATOM 763 N N . TYR A 1 93 ? 0.664 -6.233 0.623 1.00 95.19 93 TYR A N 1
ATOM 764 C CA . TYR A 1 93 ? 1.496 -5.880 -0.512 1.00 95.19 93 TYR A CA 1
ATOM 765 C C . TYR A 1 93 ? 1.260 -6.852 -1.656 1.00 95.19 93 TYR A C 1
ATOM 767 O O . TYR A 1 93 ? 0.773 -7.958 -1.444 1.00 95.19 93 TYR A O 1
ATOM 775 N N . ALA A 1 94 ? 1.588 -6.420 -2.864 1.00 93.69 94 ALA A N 1
ATOM 776 C CA . ALA A 1 94 ? 1.607 -7.276 -4.030 1.00 93.69 94 ALA A CA 1
ATOM 777 C C . ALA A 1 94 ? 2.940 -7.152 -4.741 1.00 93.69 94 ALA A C 1
ATOM 779 O O . ALA A 1 94 ? 3.406 -6.038 -5.001 1.00 93.69 94 ALA A O 1
ATOM 780 N N . GLU A 1 95 ? 3.517 -8.297 -5.074 1.00 92.62 95 GLU A N 1
ATOM 781 C CA . GLU A 1 95 ? 4.645 -8.369 -5.988 1.00 92.62 95 GLU A CA 1
ATOM 782 C C . GLU A 1 95 ? 4.150 -8.155 -7.414 1.00 92.62 95 GLU A C 1
ATOM 784 O O . GLU A 1 95 ? 3.131 -8.709 -7.830 1.00 92.62 95 GLU A O 1
ATOM 789 N N . LEU A 1 96 ? 4.874 -7.318 -8.145 1.00 88.44 96 LEU A N 1
ATOM 790 C CA . LEU A 1 96 ? 4.612 -7.000 -9.533 1.00 88.44 96 LEU A CA 1
ATOM 791 C C . LEU A 1 96 ? 5.465 -7.914 -10.409 1.00 88.44 96 LEU A C 1
ATOM 793 O O . LEU A 1 96 ? 6.679 -7.715 -10.503 1.00 88.44 96 LEU A O 1
ATOM 797 N N . ASP A 1 97 ? 4.831 -8.892 -11.052 1.00 81.75 97 ASP A N 1
ATOM 798 C CA . ASP A 1 97 ? 5.507 -9.731 -12.037 1.00 81.75 97 ASP A CA 1
ATOM 799 C C . ASP A 1 97 ? 5.488 -9.037 -13.404 1.00 81.75 97 ASP A C 1
ATOM 801 O O . ASP A 1 97 ? 4.446 -8.593 -13.902 1.00 81.75 97 ASP A O 1
ATOM 805 N N . MET A 1 98 ? 6.674 -8.887 -13.989 1.00 74.94 98 MET A N 1
ATOM 806 C CA . MET A 1 98 ? 6.889 -8.141 -15.221 1.00 74.94 98 MET A CA 1
ATOM 807 C C . MET A 1 98 ? 7.855 -8.883 -16.134 1.00 74.94 98 MET A C 1
ATOM 809 O O . MET A 1 98 ? 8.850 -9.459 -15.702 1.00 74.94 98 MET A O 1
ATOM 813 N N . HIS A 1 99 ? 7.617 -8.782 -17.439 1.00 73.31 99 HIS A N 1
ATOM 814 C CA . HIS A 1 99 ?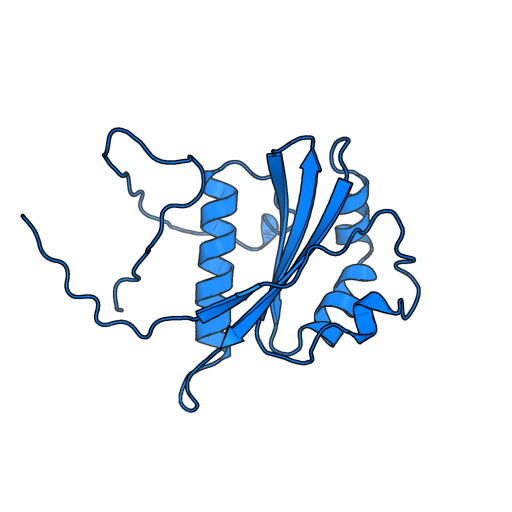 8.561 -9.278 -18.433 1.00 73.31 99 HIS A CA 1
ATOM 815 C C . HIS A 1 99 ? 9.873 -8.464 -18.428 1.00 73.31 99 HIS A C 1
ATOM 817 O O . HIS A 1 99 ? 9.885 -7.264 -18.150 1.00 73.31 99 HIS A O 1
ATOM 823 N N . ALA A 1 100 ? 10.980 -9.110 -18.805 1.00 68.31 100 ALA A N 1
ATOM 824 C CA . ALA A 1 100 ? 12.345 -8.591 -18.645 1.00 68.31 100 ALA A CA 1
ATOM 825 C C . ALA A 1 100 ? 12.668 -7.259 -19.364 1.00 68.31 100 ALA A C 1
ATOM 827 O O . ALA A 1 100 ? 13.660 -6.622 -19.025 1.00 68.31 100 ALA A O 1
ATOM 828 N N . ASN A 1 101 ? 11.854 -6.828 -20.333 1.00 72.81 101 ASN A N 1
ATOM 829 C CA . ASN A 1 101 ? 12.101 -5.630 -21.151 1.00 72.81 101 ASN A CA 1
ATOM 830 C C . ASN A 1 101 ? 11.161 -4.456 -20.819 1.00 72.81 101 ASN A C 1
ATOM 832 O O . ASN A 1 101 ? 11.012 -3.538 -21.626 1.00 72.81 101 ASN A O 1
ATOM 836 N N . CYS A 1 102 ? 10.500 -4.481 -19.661 1.00 77.19 102 CYS A N 1
ATOM 837 C CA . CYS A 1 102 ? 9.610 -3.401 -19.24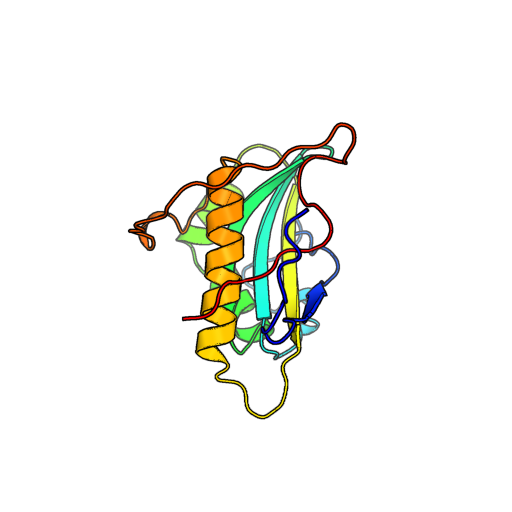9 1.00 77.19 102 CYS A CA 1
ATOM 838 C C . CYS A 1 102 ? 10.362 -2.210 -18.629 1.00 77.19 102 CYS A C 1
ATOM 840 O O . CYS A 1 102 ? 11.401 -2.353 -17.980 1.00 77.19 102 CYS A O 1
ATOM 842 N N . TYR A 1 103 ? 9.777 -1.021 -18.770 1.00 84.44 103 TYR A N 1
ATOM 843 C CA . TYR A 1 103 ? 10.150 0.147 -17.977 1.00 84.44 103 TYR A CA 1
ATOM 844 C C . TYR A 1 103 ? 9.473 0.046 -16.609 1.00 84.44 103 TYR A C 1
ATOM 846 O O . TYR A 1 103 ? 8.313 0.416 -16.445 1.00 84.44 103 TYR A O 1
ATOM 854 N N . VAL A 1 104 ? 10.198 -0.510 -15.640 1.00 84.94 104 VAL A N 1
ATOM 855 C CA . VAL A 1 104 ? 9.692 -0.839 -14.297 1.00 84.94 104 VAL A CA 1
ATOM 856 C C . VAL A 1 104 ? 8.985 0.337 -13.620 1.00 84.94 104 VAL A C 1
ATOM 858 O O . VAL A 1 104 ? 7.887 0.167 -13.092 1.00 84.94 104 VAL A O 1
ATOM 861 N N . ASP A 1 105 ? 9.592 1.524 -13.651 1.00 86.56 105 ASP A N 1
ATOM 862 C CA . ASP A 1 105 ? 9.030 2.709 -12.998 1.00 86.56 105 ASP A CA 1
ATOM 863 C C . ASP A 1 105 ? 7.696 3.113 -13.642 1.00 86.56 105 ASP A C 1
ATOM 865 O O . ASP A 1 105 ? 6.721 3.329 -12.929 1.00 86.56 105 ASP A O 1
ATOM 869 N N . ASP A 1 106 ? 7.591 3.080 -14.974 1.00 85.19 106 ASP A N 1
ATOM 870 C CA . ASP A 1 106 ? 6.339 3.381 -15.680 1.00 85.19 106 ASP A CA 1
ATOM 871 C C . ASP A 1 106 ? 5.221 2.391 -15.322 1.00 85.19 106 ASP A C 1
ATOM 873 O O . ASP A 1 106 ? 4.054 2.768 -15.201 1.00 85.19 106 ASP A O 1
ATOM 877 N N . TYR A 1 107 ? 5.556 1.108 -15.160 1.00 85.44 107 TYR A N 1
ATOM 878 C CA . TYR A 1 107 ? 4.585 0.086 -14.763 1.00 85.44 107 TYR A CA 1
ATOM 879 C C . TYR A 1 107 ? 4.126 0.293 -13.320 1.00 85.44 107 TYR A C 1
ATOM 881 O O . TYR A 1 107 ? 2.925 0.275 -13.050 1.00 85.44 107 TYR A O 1
ATOM 889 N N . LEU A 1 108 ? 5.054 0.559 -12.400 1.00 88.31 108 LEU A N 1
ATOM 890 C CA . LEU A 1 108 ? 4.726 0.871 -11.011 1.00 88.31 108 LEU A CA 1
ATOM 891 C C . LEU A 1 108 ? 3.882 2.150 -10.902 1.00 88.31 108 LEU A C 1
ATOM 893 O O . LEU A 1 108 ? 2.944 2.193 -10.107 1.00 88.31 108 LEU A O 1
ATOM 897 N N . ASP A 1 109 ? 4.172 3.169 -11.711 1.00 87.44 109 ASP A N 1
ATOM 898 C CA . ASP A 1 109 ? 3.414 4.419 -11.796 1.00 87.44 109 ASP A CA 1
ATOM 899 C C . ASP A 1 109 ? 1.981 4.181 -12.265 1.00 87.44 109 ASP A C 1
ATOM 901 O O . ASP A 1 109 ? 1.041 4.694 -11.652 1.00 87.44 109 ASP A O 1
ATOM 905 N N . LYS A 1 110 ? 1.799 3.373 -13.315 1.00 84.56 110 LYS A N 1
ATOM 906 C CA . LYS A 1 110 ? 0.475 2.991 -13.820 1.00 84.56 110 LYS A CA 1
ATOM 907 C C . LYS A 1 110 ? -0.330 2.239 -12.768 1.00 84.56 110 LYS A C 1
ATOM 909 O O . LYS A 1 110 ? -1.483 2.592 -12.531 1.00 84.56 110 LYS A O 1
ATOM 914 N N . VAL A 1 111 ? 0.281 1.249 -12.115 1.00 85.56 111 VAL A N 1
ATOM 915 C CA . VAL A 1 111 ? -0.384 0.451 -11.077 1.00 85.56 111 VAL A CA 1
ATOM 916 C C . VAL A 1 111 ? -0.759 1.332 -9.885 1.00 85.56 111 VAL A C 1
ATOM 918 O O . VAL A 1 111 ? -1.912 1.337 -9.470 1.00 85.56 111 VAL A O 1
ATOM 921 N N . GLU A 1 112 ? 0.166 2.136 -9.360 1.00 89.25 112 GLU A N 1
ATOM 922 C CA . GLU A 1 112 ? -0.117 3.031 -8.230 1.00 89.25 112 GLU A CA 1
ATOM 923 C C . GLU A 1 112 ? -1.221 4.036 -8.559 1.00 89.25 112 GLU A C 1
ATOM 925 O O . GLU A 1 112 ? -2.135 4.229 -7.758 1.00 89.25 112 GLU A O 1
ATOM 930 N N . THR A 1 113 ? -1.157 4.643 -9.747 1.00 83.69 113 THR A N 1
ATOM 931 C CA . THR A 1 113 ? -2.171 5.597 -10.207 1.00 83.69 113 THR A CA 1
ATOM 932 C C . THR A 1 113 ? -3.538 4.934 -10.261 1.00 83.69 113 THR A C 1
ATOM 934 O O . THR A 1 113 ? -4.493 5.490 -9.730 1.00 83.69 113 THR A O 1
ATOM 937 N N . PHE A 1 114 ? -3.623 3.729 -10.829 1.00 84.81 114 PHE A N 1
ATOM 938 C CA . PHE A 1 114 ? -4.860 2.958 -10.883 1.00 84.81 114 PHE A CA 1
ATOM 939 C C . PHE A 1 114 ? -5.446 2.716 -9.484 1.00 84.81 114 PHE A C 1
ATOM 941 O O . PHE A 1 114 ? -6.588 3.095 -9.236 1.00 84.81 114 PHE A O 1
ATOM 948 N N . PHE A 1 115 ? -4.659 2.181 -8.542 1.00 86.00 115 PHE A N 1
ATOM 949 C CA . PHE A 1 115 ? -5.148 1.908 -7.183 1.00 86.00 115 PHE A CA 1
ATOM 950 C C . PHE A 1 115 ? -5.557 3.178 -6.432 1.00 86.00 115 PHE A C 1
ATOM 952 O O . PHE A 1 115 ? -6.557 3.168 -5.716 1.00 86.00 115 PHE A O 1
ATOM 959 N N . ILE A 1 116 ? -4.810 4.277 -6.583 1.00 84.75 116 ILE A N 1
ATOM 960 C CA . ILE A 1 116 ? -5.166 5.561 -5.965 1.00 84.75 116 ILE A CA 1
ATOM 961 C C . ILE A 1 116 ? -6.475 6.090 -6.552 1.00 84.75 116 ILE A C 1
ATOM 963 O O . ILE A 1 116 ? -7.358 6.485 -5.794 1.00 84.75 116 ILE A O 1
ATOM 967 N N . SER A 1 117 ? -6.609 6.106 -7.879 1.00 80.50 117 SER A N 1
ATOM 968 C CA . SER A 1 117 ? -7.818 6.578 -8.560 1.00 80.50 117 SER A CA 1
ATOM 969 C C . SER A 1 117 ? -9.042 5.771 -8.152 1.00 80.50 117 SER A C 1
ATOM 971 O O . SER A 1 117 ? -10.069 6.355 -7.809 1.00 80.50 117 SER A O 1
ATOM 973 N N . GLU A 1 118 ? -8.908 4.450 -8.119 1.00 83.75 118 GLU A N 1
ATOM 974 C CA . GLU A 1 118 ? -9.975 3.550 -7.707 1.00 83.75 118 GLU A CA 1
ATOM 975 C C . GLU A 1 118 ? -10.368 3.799 -6.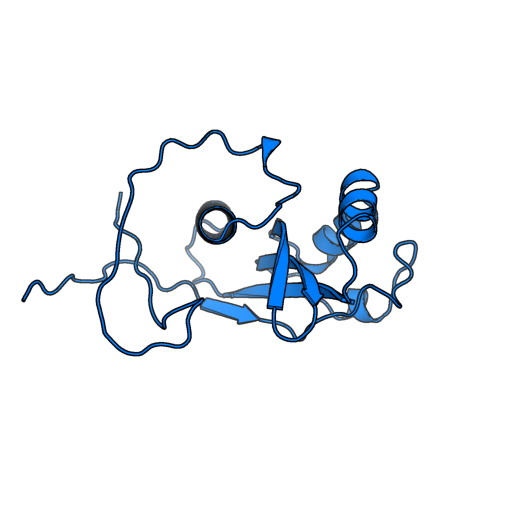245 1.00 83.75 118 GLU A C 1
ATOM 977 O O . GLU A 1 118 ? -11.541 4.012 -5.937 1.00 83.75 118 GLU A O 1
ATOM 982 N N . ALA A 1 119 ? -9.385 3.912 -5.347 1.00 82.38 119 ALA A N 1
ATOM 983 C CA . ALA A 1 119 ? -9.650 4.187 -3.944 1.00 82.38 119 ALA A CA 1
ATOM 984 C C . ALA A 1 119 ? -10.327 5.561 -3.719 1.00 82.38 119 ALA A C 1
ATOM 986 O O . ALA A 1 119 ? -11.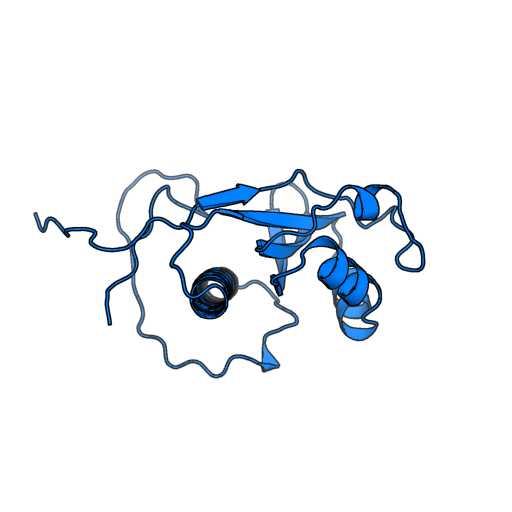246 5.698 -2.911 1.00 82.38 119 ALA A O 1
ATOM 987 N N . LEU A 1 120 ? -9.927 6.597 -4.457 1.00 83.31 120 LEU A N 1
ATOM 988 C CA . LEU A 1 120 ? -10.595 7.899 -4.382 1.00 83.31 120 LEU A CA 1
ATOM 989 C C . LEU A 1 120 ? -12.028 7.839 -4.925 1.00 83.31 120 LEU A C 1
ATOM 991 O O . LEU A 1 120 ? -12.917 8.454 -4.339 1.00 83.31 120 LEU A O 1
ATOM 995 N N . SER A 1 121 ? -12.267 7.083 -6.002 1.00 80.12 121 SER A N 1
ATOM 996 C CA . SER A 1 121 ? -13.605 6.923 -6.591 1.00 80.12 121 SER A CA 1
ATOM 997 C C . SER A 1 121 ? -14.601 6.273 -5.623 1.00 80.12 121 SER A C 1
ATOM 999 O O . SER A 1 121 ? -15.771 6.650 -5.583 1.00 80.12 121 SER A O 1
ATOM 1001 N N . GLN A 1 122 ? -14.112 5.371 -4.770 1.00 78.81 122 GLN A N 1
ATOM 1002 C CA . GLN A 1 122 ? -14.889 4.704 -3.726 1.00 78.81 122 GLN A CA 1
ATOM 1003 C C . GLN A 1 122 ? -14.985 5.524 -2.422 1.00 78.81 122 GLN A C 1
ATOM 1005 O O . GLN A 1 122 ? -15.633 5.093 -1.467 1.00 78.81 122 GLN A O 1
ATOM 1010 N N . GLY A 1 123 ? -14.360 6.707 -2.363 1.00 81.38 123 GLY A N 1
ATOM 1011 C CA . GLY A 1 123 ? -14.437 7.623 -1.223 1.00 81.38 123 GLY A CA 1
ATOM 1012 C C . GLY A 1 123 ? -13.515 7.283 -0.049 1.00 81.38 123 GLY A C 1
ATOM 1013 O O . GLY A 1 123 ? -13.809 7.678 1.081 1.00 81.38 123 GLY A O 1
ATOM 1014 N N . HIS A 1 124 ? -12.418 6.556 -0.285 1.00 81.75 124 HIS A N 1
ATOM 1015 C CA . HIS A 1 124 ? -11.438 6.238 0.761 1.00 81.75 124 HIS A CA 1
ATOM 1016 C C . HIS A 1 124 ? -10.617 7.469 1.176 1.00 81.75 124 HIS A C 1
ATOM 1018 O O . HIS A 1 124 ? -10.197 8.277 0.342 1.00 81.75 124 HIS A O 1
ATOM 1024 N N . ASP A 1 125 ? -10.340 7.594 2.475 1.00 78.69 125 ASP A N 1
ATOM 1025 C CA . ASP A 1 125 ? -9.582 8.713 3.045 1.00 78.69 125 ASP A CA 1
ATOM 1026 C C . ASP A 1 125 ? -8.066 8.471 2.971 1.00 78.69 125 ASP A C 1
ATOM 1028 O O . ASP A 1 125 ? -7.412 8.091 3.941 1.00 78.69 125 ASP A O 1
ATOM 1032 N N . LEU A 1 126 ? -7.503 8.641 1.773 1.00 82.56 126 LEU A N 1
ATOM 1033 C CA . LEU A 1 126 ? -6.081 8.416 1.533 1.00 82.56 126 LEU A CA 1
ATOM 1034 C C . LEU A 1 126 ? -5.179 9.515 2.122 1.00 82.56 126 LEU A C 1
ATOM 1036 O O . LEU A 1 126 ? -5.266 10.687 1.761 1.00 82.56 126 LEU A O 1
ATOM 1040 N N . TYR A 1 127 ? -4.158 9.116 2.879 1.00 78.31 127 TYR A N 1
ATOM 1041 C CA . TYR A 1 127 ? -3.101 10.012 3.359 1.00 78.31 127 TYR A CA 1
ATOM 1042 C C . TYR A 1 127 ? -2.326 10.713 2.228 1.00 78.31 127 TYR A C 1
ATOM 1044 O O . TYR A 1 127 ? -1.859 11.842 2.380 1.00 78.31 127 TYR A O 1
ATOM 1052 N N . ASN A 1 128 ? -2.159 10.056 1.075 1.00 71.31 128 ASN A N 1
ATOM 1053 C CA . ASN A 1 128 ? -1.370 10.578 -0.046 1.00 71.31 128 ASN A CA 1
ATOM 1054 C C . ASN A 1 128 ? -2.146 11.532 -0.985 1.00 71.31 128 ASN A C 1
ATOM 1056 O O . ASN A 1 128 ? -1.608 11.894 -2.032 1.00 71.31 128 ASN A O 1
ATOM 1060 N N . GLN A 1 129 ? -3.332 12.024 -0.589 1.00 58.72 129 GLN A N 1
ATOM 1061 C CA . GLN A 1 129 ? -4.155 12.988 -1.348 1.00 58.72 129 GLN A CA 1
ATOM 1062 C C . GLN A 1 129 ? -3.379 14.219 -1.868 1.00 58.72 129 GLN A C 1
ATOM 1064 O O . GLN A 1 129 ? -3.676 14.736 -2.943 1.00 58.72 129 GLN A O 1
ATOM 1069 N N . GLN A 1 130 ? -2.353 14.693 -1.148 1.00 46.41 130 GLN A N 1
ATOM 1070 C CA . GLN A 1 130 ? -1.635 15.931 -1.493 1.00 46.41 130 GLN A CA 1
ATOM 1071 C C . GLN A 1 130 ? -0.684 15.826 -2.700 1.00 46.41 130 GLN A C 1
ATOM 1073 O O . GLN A 1 130 ? -0.195 16.856 -3.166 1.00 46.41 130 GLN A O 1
ATOM 1078 N N . LYS A 1 131 ? -0.409 14.625 -3.231 1.00 42.56 131 LYS A N 1
ATOM 1079 C CA . LYS A 1 131 ? 0.475 14.459 -4.404 1.00 42.56 131 LYS A CA 1
ATOM 1080 C C . LYS A 1 131 ? -0.259 14.320 -5.739 1.00 42.56 131 LYS A C 1
ATOM 1082 O O . LYS A 1 131 ? 0.405 14.223 -6.767 1.00 42.56 131 LYS A O 1
ATOM 1087 N N . THR A 1 132 ? -1.588 14.394 -5.754 1.00 39.81 132 THR A N 1
ATOM 1088 C CA . THR A 1 132 ? -2.375 14.054 -6.946 1.00 39.81 132 THR A CA 1
ATOM 1089 C C . THR A 1 132 ? -3.267 15.223 -7.369 1.00 39.81 132 THR A C 1
ATOM 1091 O O . THR A 1 132 ? -4.474 15.226 -7.155 1.00 39.81 132 THR A O 1
ATOM 1094 N N . LYS A 1 133 ? -2.683 16.241 -8.017 1.00 31.38 133 LYS A N 1
ATOM 1095 C CA . LYS A 1 133 ? -3.463 17.039 -8.978 1.00 31.38 133 LYS A CA 1
ATOM 1096 C C . LYS A 1 133 ? -3.641 16.169 -10.220 1.00 31.38 133 LYS A C 1
ATOM 1098 O O . LYS A 1 133 ? -2.661 15.933 -10.920 1.00 31.38 133 LYS A O 1
ATOM 1103 N N . PHE A 1 134 ? -4.856 15.697 -10.488 1.00 44.12 134 PHE A N 1
ATOM 1104 C CA . PHE A 1 134 ? -5.164 14.951 -11.710 1.00 44.12 134 PHE A CA 1
ATOM 1105 C C . PHE A 1 134 ? -6.337 15.571 -12.475 1.00 44.12 134 PHE A C 1
ATOM 1107 O O . PHE A 1 134 ? -7.313 16.019 -11.877 1.00 44.12 134 PHE A O 1
ATOM 1114 N N . TYR A 1 135 ? -6.212 15.579 -13.805 1.00 30.06 135 TYR A N 1
ATOM 1115 C CA . TYR A 1 135 ? -7.273 15.821 -14.785 1.00 30.06 135 TYR A CA 1
ATOM 1116 C C . TYR A 1 135 ? -7.723 14.443 -15.291 1.00 30.06 135 TYR A C 1
ATOM 1118 O O . TYR A 1 135 ? -6.974 13.798 -16.021 1.00 30.06 135 TYR A O 1
ATOM 1126 N N . GLY A 1 136 ? -8.900 13.964 -14.884 1.00 36.88 136 GLY A N 1
ATOM 1127 C CA . GLY A 1 136 ? -9.431 12.656 -15.288 1.00 36.88 136 GLY A CA 1
ATOM 1128 C C . GLY A 1 136 ? -10.835 12.773 -15.876 1.00 36.88 136 GLY A C 1
ATOM 1129 O O . GLY A 1 136 ? -11.671 13.484 -15.324 1.00 36.88 136 GLY A O 1
ATOM 1130 N N . ASN A 1 137 ? -11.082 12.088 -16.995 1.00 26.67 137 ASN A N 1
ATOM 1131 C CA . ASN A 1 137 ? -12.413 11.943 -17.595 1.00 26.67 137 ASN A CA 1
ATOM 1132 C C . ASN A 1 137 ? -13.189 10.798 -16.899 1.00 26.67 137 ASN A C 1
ATOM 1134 O O . ASN A 1 137 ? -12.558 9.813 -16.516 1.00 26.67 137 ASN A O 1
ATOM 1138 N N . PRO A 1 138 ? -14.525 10.883 -16.753 1.00 31.03 138 PRO A N 1
ATOM 1139 C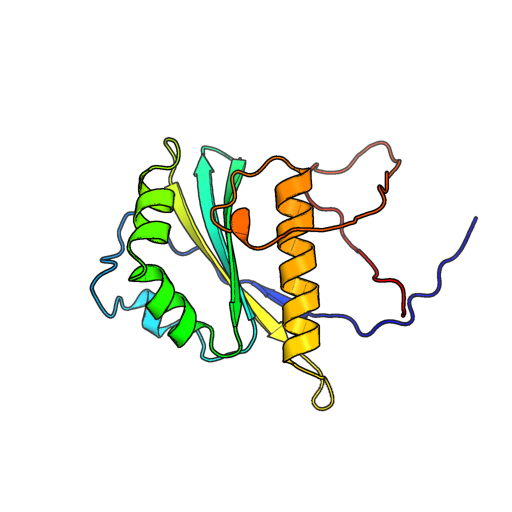 CA . PRO A 1 138 ? -15.329 9.875 -16.048 1.00 31.03 138 PRO A CA 1
ATOM 1140 C C . PRO A 1 138 ? -15.679 8.648 -16.915 1.00 31.03 138 PRO A C 1
ATOM 1142 O O . PRO A 1 138 ? -15.830 8.784 -18.130 1.00 31.03 138 PRO A O 1
ATOM 1145 N N . ILE A 1 139 ? -15.876 7.471 -16.292 1.00 37.19 139 ILE A N 1
ATOM 1146 C CA . ILE A 1 139 ? -16.380 6.229 -16.928 1.00 37.19 139 ILE A CA 1
ATOM 1147 C C . ILE A 1 139 ? -17.378 5.502 -15.989 1.00 37.19 139 ILE A C 1
ATOM 1149 O O . ILE A 1 139 ? -17.244 5.583 -14.772 1.00 37.19 139 ILE A O 1
ATOM 1153 N N . ILE A 1 140 ? -18.389 4.828 -16.568 1.00 36.66 140 ILE A N 1
ATOM 1154 C CA . ILE A 1 140 ? -19.549 4.148 -15.936 1.00 36.66 140 ILE A CA 1
ATOM 1155 C C . ILE A 1 140 ? -19.644 2.695 -16.463 1.00 36.66 140 ILE A C 1
ATOM 1157 O O . ILE A 1 140 ? -19.277 2.464 -17.615 1.00 36.66 140 ILE A O 1
ATOM 1161 N N . SER A 1 141 ? -20.188 1.745 -15.680 1.00 34.59 141 SER A N 1
ATOM 1162 C CA . SER A 1 141 ? -20.480 0.355 -16.106 1.00 34.59 141 SER A CA 1
ATOM 1163 C C . SER A 1 141 ? -21.958 -0.055 -15.901 1.00 34.59 141 SER A C 1
ATOM 1165 O O . SER A 1 141 ? -22.658 0.550 -15.088 1.00 34.59 141 SER A O 1
ATOM 1167 N N . HIS A 1 142 ? -22.433 -1.075 -16.636 1.00 36.75 142 HIS A N 1
ATOM 1168 C CA . HIS A 1 142 ? -23.817 -1.597 -16.631 1.00 36.75 142 HIS A CA 1
ATOM 1169 C C . HIS A 1 142 ? -23.869 -3.137 -16.480 1.00 36.75 142 HIS A C 1
ATOM 1171 O O . HIS A 1 142 ? -23.136 -3.837 -17.175 1.00 36.75 142 HIS A O 1
ATOM 1177 N N . GLY A 1 143 ? -24.802 -3.659 -15.664 1.00 37.12 143 GLY A N 1
ATOM 1178 C CA . GLY A 1 143 ? -25.108 -5.095 -15.480 1.00 37.12 143 GLY A CA 1
ATOM 1179 C C . GLY A 1 143 ? -25.819 -5.376 -14.141 1.00 37.12 143 GLY A C 1
ATOM 1180 O O . GLY A 1 143 ? -25.748 -4.543 -13.243 1.00 37.12 143 GLY A O 1
ATOM 1181 N N . GLU A 1 144 ? -26.541 -6.501 -14.003 1.00 43.28 144 GLU A N 1
ATOM 1182 C CA . GLU A 1 144 ? -27.522 -6.685 -12.906 1.00 43.28 144 GLU A CA 1
ATOM 1183 C C . GLU A 1 144 ? -27.082 -7.524 -11.690 1.00 43.28 144 GLU A C 1
ATOM 1185 O O . GLU A 1 144 ? -27.831 -7.551 -10.720 1.00 43.28 144 GLU A O 1
ATOM 1190 N N . ASN A 1 145 ? -25.913 -8.179 -11.657 1.00 43.72 145 ASN A N 1
ATOM 1191 C CA . ASN A 1 145 ? -25.481 -8.911 -10.449 1.00 43.72 145 ASN A CA 1
ATOM 1192 C C . ASN A 1 145 ? -23.960 -9.124 -10.372 1.00 43.72 145 ASN A C 1
ATOM 1194 O O . ASN A 1 145 ? -23.449 -10.067 -10.973 1.00 43.72 145 ASN A O 1
ATOM 1198 N N . TYR A 1 146 ? -23.269 -8.321 -9.553 1.00 43.78 146 TYR A N 1
ATOM 1199 C CA . TYR A 1 146 ? -21.861 -8.526 -9.185 1.00 43.78 146 TYR A CA 1
ATOM 1200 C C . TYR A 1 146 ? -21.578 -8.132 -7.715 1.00 43.78 146 TYR A C 1
ATOM 1202 O O . TYR A 1 146 ? -22.206 -7.199 -7.201 1.00 43.78 146 TYR A O 1
ATOM 1210 N N . PRO A 1 147 ? -20.651 -8.812 -7.002 1.00 39.09 147 PRO A N 1
ATOM 1211 C CA . PRO A 1 147 ? -20.169 -8.394 -5.683 1.00 39.09 147 PRO A CA 1
ATOM 1212 C C . PRO A 1 147 ? -19.359 -7.087 -5.763 1.00 39.09 147 PRO A C 1
ATOM 1214 O O . PRO A 1 147 ? -18.349 -6.973 -6.448 1.00 39.09 147 PRO A O 1
ATOM 1217 N N . ASN A 1 148 ? -19.831 -6.084 -5.033 1.00 50.72 148 ASN A N 1
ATOM 1218 C CA . ASN A 1 148 ? -19.774 -4.671 -5.400 1.00 50.72 148 ASN A CA 1
ATOM 1219 C C . ASN A 1 148 ? -18.518 -3.891 -4.949 1.00 50.72 148 ASN A C 1
ATOM 1221 O O . ASN A 1 148 ? -18.683 -2.886 -4.262 1.00 50.72 148 ASN A O 1
ATOM 1225 N N . ILE A 1 149 ? -17.289 -4.320 -5.282 1.00 45.59 149 ILE A N 1
ATOM 1226 C CA . ILE A 1 149 ? -16.117 -3.407 -5.192 1.00 45.59 149 ILE A CA 1
ATOM 1227 C C . ILE A 1 149 ? -15.085 -3.607 -6.318 1.00 45.59 149 ILE A C 1
ATOM 1229 O O . ILE A 1 149 ? -14.484 -2.630 -6.744 1.00 45.59 149 ILE A O 1
ATOM 1233 N N . PHE A 1 150 ? -14.878 -4.813 -6.849 1.00 50.72 150 PHE A N 1
ATOM 1234 C CA . PHE A 1 150 ? -13.904 -5.014 -7.929 1.00 50.72 150 PHE A CA 1
ATOM 1235 C C . PHE A 1 150 ? -14.391 -6.133 -8.851 1.00 50.72 150 PHE A C 1
ATOM 1237 O O . PHE A 1 150 ? -14.522 -7.268 -8.403 1.00 50.72 150 PHE A O 1
ATOM 1244 N N . GLU A 1 151 ? -14.685 -5.818 -10.113 1.00 41.88 151 GLU A N 1
ATOM 1245 C CA . GLU A 1 151 ? -14.998 -6.821 -11.137 1.00 41.88 151 GLU A CA 1
ATOM 1246 C C . GLU A 1 151 ? -13.774 -7.198 -11.981 1.00 41.88 151 GLU A C 1
ATOM 1248 O O . GLU A 1 151 ? -12.834 -6.422 -12.162 1.00 41.88 151 GLU A O 1
ATOM 1253 N N . ASP A 1 152 ? -13.844 -8.424 -12.499 1.00 39.09 152 ASP A N 1
ATOM 1254 C CA . ASP A 1 152 ? -12.767 -9.374 -12.788 1.00 39.09 152 ASP A CA 1
ATOM 1255 C C . ASP A 1 152 ? -11.800 -9.061 -13.943 1.00 39.09 152 ASP A C 1
ATOM 1257 O O . ASP A 1 152 ? -10.902 -9.862 -14.209 1.00 39.09 152 ASP A O 1
ATOM 1261 N N . THR A 1 153 ? -11.902 -7.950 -14.676 1.00 38.34 153 THR A N 1
ATOM 1262 C CA . THR A 1 153 ? -10.860 -7.598 -15.669 1.00 38.34 153 THR A CA 1
ATOM 1263 C C . THR A 1 153 ? -10.942 -6.134 -16.095 1.00 38.34 153 THR A C 1
ATOM 1265 O O . THR A 1 153 ? -11.996 -5.672 -16.524 1.00 38.34 153 THR A O 1
ATOM 1268 N N . MET A 1 154 ? -9.822 -5.399 -16.045 1.00 41.25 154 MET A N 1
ATOM 1269 C CA . MET A 1 154 ? -9.738 -4.015 -16.533 1.00 41.25 154 MET A CA 1
ATOM 1270 C C . MET A 1 154 ? -8.549 -3.824 -17.478 1.00 41.25 154 MET A C 1
ATOM 1272 O O . MET A 1 154 ? -7.440 -4.287 -17.213 1.00 41.25 154 MET A O 1
ATOM 1276 N N . TYR A 1 155 ? -8.791 -3.118 -18.582 1.00 41.75 155 TYR A N 1
ATOM 1277 C CA . TYR A 1 155 ? -7.831 -2.890 -19.660 1.00 41.75 155 TYR A CA 1
ATOM 1278 C C . TYR A 1 155 ? -7.480 -1.406 -19.791 1.00 41.75 155 TYR A C 1
ATOM 1280 O O . TYR A 1 155 ? -8.356 -0.544 -19.737 1.00 41.75 155 TYR A O 1
ATOM 1288 N N . MET A 1 156 ? -6.194 -1.108 -19.998 1.00 35.44 156 MET A N 1
ATOM 1289 C CA . MET A 1 156 ? -5.702 0.252 -20.237 1.00 35.44 156 MET A CA 1
ATOM 1290 C C . MET A 1 156 ? -5.706 0.591 -21.736 1.00 35.44 156 MET A C 1
ATOM 1292 O O . MET A 1 156 ? -5.242 -0.225 -22.535 1.00 35.44 156 MET A O 1
ATOM 1296 N N . PRO A 1 157 ? -6.140 1.798 -22.143 1.00 30.14 157 PRO A N 1
ATOM 1297 C CA . PRO A 1 157 ? -5.936 2.271 -23.503 1.00 30.14 157 PRO A CA 1
ATOM 1298 C C . PRO A 1 157 ? -4.488 2.731 -23.715 1.00 30.14 157 PRO A C 1
ATOM 1300 O O . PRO A 1 157 ? -3.879 3.372 -22.854 1.00 30.14 157 PRO A O 1
ATOM 1303 N N . ASN A 1 158 ? -3.967 2.430 -24.903 1.00 29.98 158 ASN A N 1
ATOM 1304 C CA . ASN A 1 158 ? -2.664 2.884 -25.366 1.00 29.98 158 ASN A CA 1
ATOM 1305 C C . ASN A 1 158 ? -2.639 4.409 -25.550 1.00 29.98 158 ASN A C 1
ATOM 1307 O O . ASN A 1 158 ? -3.518 4.989 -26.195 1.00 29.98 158 ASN A O 1
ATOM 1311 N N . LYS A 1 159 ? -1.578 5.033 -25.039 1.00 34.44 159 LYS A N 1
ATOM 1312 C CA . LYS A 1 159 ? -0.944 6.170 -25.701 1.00 34.44 159 LYS A CA 1
ATOM 1313 C C . LYS A 1 159 ? 0.440 5.740 -26.143 1.00 34.44 159 LYS A C 1
ATOM 1315 O O . LYS A 1 159 ? 1.105 5.069 -25.324 1.00 34.44 159 LYS A O 1
#

Radius of gyration: 16.84 Å; chains: 1; bounding box: 40×29×47 Å

pLDDT: mean 74.05, std 22.12, range [26.12, 95.88]

Sequence (159 aa):
MISFEVTGTTINLHWSEFIDLNNIDYSKNHEVIKEIPEAYGIYIFWRQYGDKHECLYIGKTTKLRSRIRTQLNARGLIEHVKGAKRGKKILSYAELDMHANCYVDDYLDKVETFFISEALSQGHDLYNQQKTKFYGNPIISHGENYPNIFEDTMYMPNK

InterPro domains:
  IPR035901 GIY-YIG endonuclease superfamily [G3DSA:3.40.1440.10] (26-104)